Protein AF-A0A2G9UQI9-F1 (afdb_monomer_lite)

Sequence (112 aa):
MGPYALLLKVEKPLGPIFYLSPGCPVYLQNIWFDLVAPELGTNMAVESWLNGGADDLDSICTRRTSIYDVTAVTLPDVSFNSSRDHSKWAVADTEGRTSIVCVGDLNRQVRT

Radius of gyration: 14.61 Å; chains: 1; bounding box: 34×48×33 Å

Foldseek 3Di:
DDDDAPDPDPDDDDDDDDDDDPPDPPVPLDCVVPPVCVVVQFEKEKQAQCADPF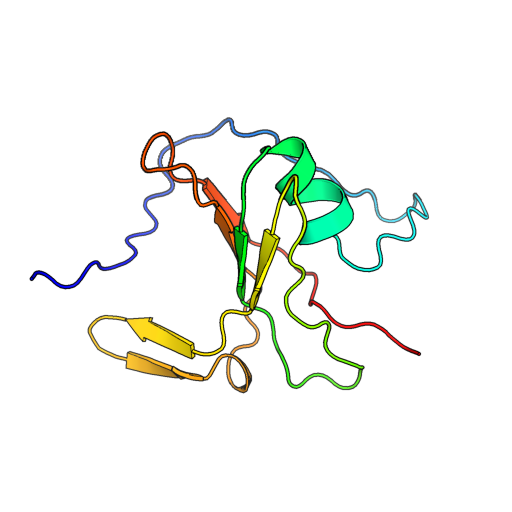HADAWADDPGYTYHYDQWDDHPVDIDGSNPPHWIKMWTPPVPPDTDIGGDNDGRGDHD

Structure (mmCIF, N/CA/C/O backbone):
data_AF-A0A2G9UQI9-F1
#
_entry.id   AF-A0A2G9UQI9-F1
#
loop_
_atom_site.group_PDB
_atom_site.id
_atom_site.type_symbol
_atom_site.label_atom_id
_atom_site.label_alt_id
_atom_site.label_comp_id
_atom_site.label_asym_id
_atom_site.label_entity_id
_atom_site.label_seq_id
_atom_site.pdbx_PDB_ins_code
_atom_site.Cartn_x
_atom_site.Cartn_y
_atom_site.Cartn_z
_atom_site.occupancy
_atom_site.B_iso_or_equiv
_atom_site.auth_seq_id
_atom_site.auth_comp_id
_atom_site.auth_asym_id
_atom_site.auth_atom_id
_atom_site.pdbx_PDB_model_num
ATOM 1 N N . MET A 1 1 ? -2.105 -26.462 -1.367 1.00 30.39 1 MET A N 1
ATOM 2 C CA . MET A 1 1 ? -1.897 -25.013 -1.168 1.00 30.39 1 MET A CA 1
ATOM 3 C C . MET A 1 1 ? -2.236 -24.357 -2.492 1.00 30.39 1 MET A C 1
ATOM 5 O O . MET A 1 1 ? -1.457 -24.480 -3.424 1.00 30.39 1 MET A O 1
ATOM 9 N N . GLY A 1 2 ? -3.471 -23.876 -2.640 1.00 29.39 2 GLY A N 1
ATOM 10 C CA . GLY A 1 2 ? -3.950 -23.325 -3.911 1.00 29.39 2 GLY A CA 1
ATOM 11 C C . GLY A 1 2 ? -3.466 -21.884 -4.102 1.00 29.39 2 GLY A C 1
ATOM 12 O O . GLY A 1 2 ? -3.297 -21.189 -3.099 1.00 29.39 2 GLY A O 1
ATOM 13 N N . PRO A 1 3 ? -3.228 -21.429 -5.343 1.00 34.38 3 PRO A N 1
ATOM 14 C CA . PRO A 1 3 ? -2.922 -20.033 -5.611 1.00 34.38 3 PRO A CA 1
ATOM 15 C C . PRO A 1 3 ? -4.187 -19.207 -5.372 1.00 34.38 3 PRO A C 1
ATOM 17 O O . PRO A 1 3 ? -5.224 -19.444 -5.992 1.00 34.38 3 PRO A O 1
ATOM 20 N N . TYR A 1 4 ? -4.123 -18.248 -4.456 1.00 29.86 4 TYR A N 1
ATOM 21 C CA . TYR A 1 4 ? -5.174 -17.248 -4.337 1.00 29.86 4 TYR A CA 1
ATOM 22 C C . TYR A 1 4 ? -4.959 -16.225 -5.456 1.00 29.86 4 TYR A C 1
ATOM 24 O O . TYR A 1 4 ? -3.995 -15.467 -5.434 1.00 29.86 4 TYR A O 1
ATOM 32 N N . ALA A 1 5 ? -5.827 -16.242 -6.467 1.00 28.28 5 ALA A N 1
ATOM 33 C CA . ALA A 1 5 ? -5.938 -15.159 -7.435 1.00 28.28 5 ALA A CA 1
ATOM 34 C C . ALA A 1 5 ? -6.797 -14.044 -6.826 1.00 28.28 5 ALA A C 1
ATOM 36 O O . ALA A 1 5 ? -7.888 -14.314 -6.316 1.00 28.28 5 ALA A O 1
ATOM 37 N N . LEU A 1 6 ? -6.334 -12.793 -6.896 1.00 33.84 6 LEU A N 1
ATOM 38 C CA . LEU A 1 6 ? -7.177 -11.641 -6.589 1.00 33.84 6 LEU A CA 1
ATOM 39 C C . LEU A 1 6 ? -8.139 -11.423 -7.764 1.00 33.84 6 LEU A C 1
ATOM 41 O O . LEU A 1 6 ? -7.805 -10.783 -8.758 1.00 33.84 6 LEU A O 1
ATOM 45 N N . LEU A 1 7 ? -9.337 -11.995 -7.659 1.00 29.59 7 LEU A N 1
ATOM 46 C CA . LEU A 1 7 ? -10.442 -11.712 -8.566 1.00 29.59 7 LEU A CA 1
ATOM 47 C C . LEU A 1 7 ? -11.182 -10.468 -8.050 1.00 29.59 7 LEU A C 1
ATOM 49 O O . LEU A 1 7 ? -11.961 -10.552 -7.100 1.00 29.59 7 LEU A O 1
ATOM 53 N N . LEU A 1 8 ? -10.951 -9.307 -8.665 1.00 35.16 8 LEU A N 1
ATOM 54 C CA . LEU A 1 8 ? -11.734 -8.099 -8.396 1.00 35.16 8 LEU A CA 1
ATOM 55 C C . LEU A 1 8 ? -13.114 -8.212 -9.049 1.00 35.16 8 LEU A C 1
ATOM 57 O O . LEU A 1 8 ? -13.332 -7.778 -10.179 1.00 35.16 8 LEU A O 1
ATOM 61 N N . LYS A 1 9 ? -14.065 -8.807 -8.328 1.00 29.75 9 LYS A N 1
ATOM 62 C CA . LYS A 1 9 ? -15.484 -8.761 -8.683 1.00 29.75 9 LYS A CA 1
ATOM 63 C C . LYS A 1 9 ? -16.133 -7.584 -7.954 1.00 29.75 9 LYS A C 1
ATOM 65 O O . LYS A 1 9 ? -16.530 -7.706 -6.801 1.00 29.75 9 LYS A O 1
ATOM 70 N N . VAL A 1 10 ? -16.229 -6.432 -8.618 1.00 43.22 10 VAL A N 1
ATOM 71 C CA . VAL A 1 10 ? -17.011 -5.292 -8.112 1.00 43.22 10 VAL A CA 1
ATOM 72 C C . VAL A 1 10 ? -18.488 -5.562 -8.407 1.00 43.22 10 VAL A C 1
ATOM 74 O O . VAL A 1 10 ? -19.009 -5.184 -9.454 1.00 43.22 10 VAL A O 1
ATOM 77 N N . GLU A 1 11 ? -19.173 -6.254 -7.498 1.00 35.38 11 GLU A N 1
ATOM 78 C CA . GLU A 1 11 ? -20.624 -6.466 -7.562 1.00 35.38 11 GLU A CA 1
ATOM 79 C C . GLU A 1 11 ? -21.355 -5.611 -6.514 1.00 35.38 11 GLU A C 1
ATOM 81 O O . GLU A 1 11 ? -21.646 -6.057 -5.413 1.00 35.38 11 GLU A O 1
ATOM 86 N N . LYS A 1 12 ? -21.709 -4.389 -6.947 1.00 41.66 12 LYS A N 1
ATOM 87 C CA . LYS A 1 12 ? -22.675 -3.427 -6.364 1.00 41.66 12 LYS A CA 1
ATOM 88 C C . LYS A 1 12 ? -22.316 -2.759 -5.016 1.00 41.66 12 LYS A C 1
ATOM 90 O O . LYS A 1 12 ? -21.553 -3.301 -4.228 1.00 41.66 12 LYS A O 1
ATOM 95 N N . PRO A 1 13 ? -22.798 -1.515 -4.783 1.00 63.72 13 PRO A N 1
ATOM 96 C CA . PRO A 1 13 ? -22.117 -0.571 -3.907 1.00 63.72 13 PRO A CA 1
ATOM 97 C C . PRO A 1 13 ? -22.635 -0.627 -2.468 1.00 63.72 13 PRO A C 1
ATOM 99 O O . PRO A 1 13 ? -23.814 -0.899 -2.248 1.00 63.72 13 PRO A O 1
ATOM 102 N N . LEU A 1 14 ? -21.752 -0.294 -1.521 1.00 45.81 14 LEU A N 1
ATOM 103 C CA . LEU A 1 14 ? -21.909 0.738 -0.475 1.00 45.81 14 LEU A CA 1
ATOM 104 C C . LEU A 1 14 ? -20.919 0.463 0.673 1.00 45.81 14 LEU A C 1
ATOM 106 O O . LEU A 1 14 ? -21.298 0.221 1.814 1.00 45.81 14 LEU A O 1
ATOM 110 N N . GLY A 1 15 ? -19.623 0.508 0.357 1.00 48.41 15 GLY A N 1
ATOM 111 C CA . GLY A 1 15 ? -18.654 1.009 1.332 1.00 48.41 15 GLY A CA 1
ATOM 112 C C . GLY A 1 15 ? -18.713 2.544 1.345 1.00 48.41 15 GLY A C 1
ATOM 113 O O . GLY A 1 15 ? -19.215 3.127 0.377 1.00 48.41 15 GLY A O 1
ATOM 114 N N . PRO A 1 16 ? -18.241 3.217 2.407 1.00 50.12 16 PRO A N 1
ATOM 115 C CA . PRO A 1 16 ? -18.159 4.674 2.415 1.00 50.12 16 PRO A CA 1
ATOM 116 C C . PRO A 1 16 ? -17.340 5.159 1.208 1.00 50.12 16 PRO A C 1
ATOM 118 O O . PRO A 1 16 ? -16.223 4.703 0.973 1.00 50.12 16 PRO A O 1
ATOM 121 N N . ILE A 1 17 ? -17.923 6.061 0.414 1.00 48.81 17 ILE A N 1
ATOM 122 C CA . ILE A 1 17 ? -17.223 6.748 -0.674 1.00 48.81 17 ILE A CA 1
ATOM 123 C C . ILE A 1 17 ? -16.652 8.035 -0.084 1.00 48.81 17 ILE A C 1
ATOM 125 O O . ILE A 1 17 ? -17.405 8.933 0.297 1.00 48.81 17 ILE A O 1
ATOM 129 N N . PHE A 1 18 ? -15.327 8.126 -0.003 1.00 48.38 18 PHE A N 1
ATOM 130 C CA . PHE A 1 18 ? -14.646 9.341 0.431 1.00 48.38 18 PHE A CA 1
ATOM 131 C C . PHE A 1 18 ? -14.441 10.264 -0.766 1.00 48.38 18 PHE A C 1
ATOM 133 O O . PHE A 1 18 ? -13.727 9.929 -1.707 1.00 48.38 18 PHE A O 1
ATOM 140 N N . TYR A 1 19 ? -15.058 11.443 -0.719 1.00 46.78 19 TYR A N 1
ATOM 141 C CA . TYR A 1 19 ? -14.796 12.516 -1.670 1.00 46.78 19 TYR A CA 1
ATOM 142 C C . TYR A 1 19 ? -13.798 13.491 -1.045 1.00 46.78 19 TYR A C 1
ATOM 144 O O . TYR A 1 19 ? -14.156 14.289 -0.179 1.00 46.78 19 TYR A O 1
ATOM 152 N N . LEU A 1 20 ? -12.538 13.432 -1.479 1.00 50.12 20 LEU A N 1
ATOM 153 C CA . LEU A 1 20 ? -11.570 14.484 -1.183 1.00 50.12 20 LEU A CA 1
ATOM 154 C C . LEU A 1 20 ? -11.803 15.631 -2.172 1.00 50.12 20 LEU A C 1
ATOM 156 O O . LEU A 1 20 ? -11.428 15.551 -3.340 1.00 50.12 20 LEU A O 1
ATOM 160 N N . SER A 1 21 ? -12.474 16.689 -1.718 1.00 42.22 21 SER A N 1
ATOM 161 C CA . SER A 1 21 ? -12.671 17.890 -2.531 1.00 42.22 21 SER A CA 1
ATOM 162 C C . 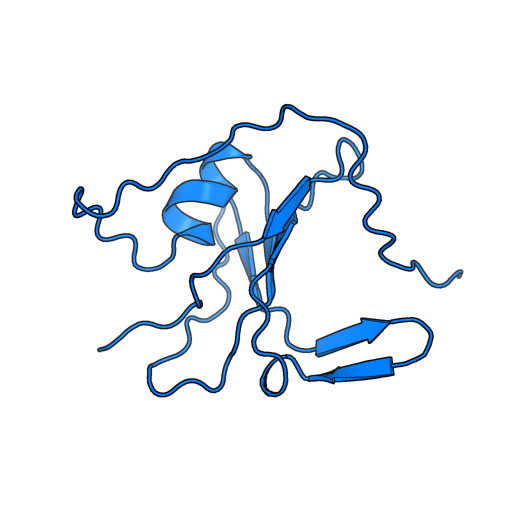SER A 1 21 ? -11.334 18.622 -2.724 1.00 42.22 21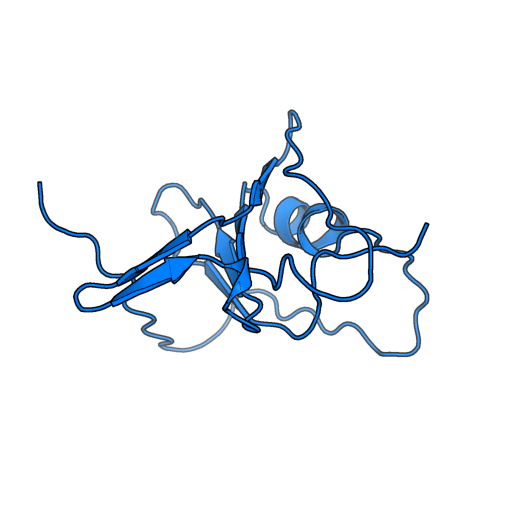 SER A C 1
ATOM 164 O O . SER A 1 21 ? -10.667 18.902 -1.726 1.00 42.22 21 SER A O 1
ATOM 166 N N . PRO A 1 22 ? -10.965 19.027 -3.955 1.00 46.72 22 PRO A N 1
ATOM 167 C CA . PRO A 1 22 ? -9.665 19.634 -4.290 1.00 46.72 22 PRO A CA 1
ATOM 168 C C . PRO A 1 22 ? -9.367 21.011 -3.648 1.00 46.72 22 PRO A C 1
ATOM 170 O O . PRO A 1 22 ? -8.408 21.669 -4.033 1.00 46.72 22 PRO A O 1
ATOM 173 N N . GLY A 1 23 ? -10.167 21.465 -2.675 1.00 41.91 23 GLY A N 1
ATOM 174 C CA . GLY A 1 23 ? -10.053 22.781 -2.035 1.00 41.91 23 GLY A CA 1
ATOM 175 C C . GLY A 1 23 ? -9.946 22.780 -0.506 1.00 41.91 23 GLY A C 1
ATOM 176 O O . GLY A 1 23 ? -9.908 23.859 0.078 1.00 41.91 23 GLY A O 1
ATOM 177 N N . CYS A 1 24 ? -9.910 21.620 0.160 1.00 45.97 24 CYS A N 1
ATOM 178 C CA . CYS A 1 24 ? -9.707 21.557 1.611 1.00 45.97 24 CYS A CA 1
ATOM 179 C C . CYS A 1 24 ? -8.255 21.139 1.904 1.00 45.97 24 CYS A C 1
ATOM 181 O O . CYS A 1 24 ? -7.890 20.014 1.558 1.00 45.97 24 CYS A O 1
ATOM 183 N N . PRO A 1 25 ? -7.412 21.996 2.512 1.00 45.25 25 PRO A N 1
ATOM 184 C CA . PRO A 1 25 ? -6.022 21.672 2.801 1.00 45.25 25 PRO A CA 1
ATOM 185 C C . PRO A 1 25 ? -5.957 20.790 4.049 1.00 45.25 25 PRO A C 1
ATOM 187 O O . PRO A 1 25 ? -5.501 21.208 5.111 1.00 45.25 25 PRO A O 1
ATOM 190 N N . VAL A 1 26 ? -6.439 19.555 3.941 1.00 51.03 26 VAL A N 1
ATOM 191 C CA . VAL A 1 26 ? -6.046 18.525 4.894 1.00 51.03 26 VAL A CA 1
ATOM 192 C C . VAL A 1 26 ? -4.664 18.075 4.438 1.00 51.03 26 VAL A C 1
ATOM 194 O O . VAL A 1 26 ? -4.531 17.408 3.415 1.00 51.03 26 VAL A O 1
ATOM 197 N N . TYR A 1 27 ? -3.625 18.511 5.152 1.00 55.44 27 TYR A N 1
ATOM 198 C CA . TYR A 1 27 ? -2.250 18.045 4.956 1.00 55.44 27 TYR A CA 1
ATOM 199 C C . TYR A 1 27 ? -2.146 16.585 5.426 1.00 55.44 27 TYR A C 1
ATOM 201 O O . TYR A 1 27 ? -1.584 16.287 6.477 1.00 55.44 27 TYR A O 1
ATOM 209 N N . LEU A 1 28 ? -2.750 15.675 4.665 1.00 63.12 28 LEU A N 1
ATOM 210 C CA . LEU A 1 28 ? -2.566 14.238 4.821 1.00 63.12 28 LEU A CA 1
ATOM 211 C C . LEU A 1 28 ? -1.257 13.902 4.117 1.00 63.12 28 LEU A C 1
ATOM 213 O O . LEU A 1 28 ? -1.192 13.906 2.888 1.00 63.12 28 LEU A O 1
ATOM 217 N N . GLN A 1 29 ? -0.205 13.666 4.899 1.00 70.69 29 GLN A N 1
ATOM 218 C CA . GLN A 1 29 ? 1.071 13.214 4.345 1.00 70.69 29 GLN A CA 1
ATOM 219 C C . GLN A 1 29 ? 0.915 11.802 3.776 1.00 70.69 29 GLN A C 1
ATOM 221 O O . GLN A 1 29 ? 1.519 11.482 2.757 1.00 70.69 29 GLN A O 1
ATOM 226 N N . ASN A 1 30 ? 0.051 10.982 4.383 1.00 81.88 30 ASN A N 1
ATOM 227 C CA . ASN A 1 30 ? -0.260 9.646 3.904 1.00 81.88 30 ASN A CA 1
ATOM 228 C C . ASN A 1 30 ? -1.761 9.368 4.036 1.00 81.88 30 ASN A C 1
ATOM 230 O O . ASN A 1 30 ? -2.219 8.913 5.078 1.00 81.88 30 ASN A O 1
ATOM 234 N N . ILE A 1 31 ? -2.536 9.575 2.967 1.00 82.25 31 ILE A N 1
ATOM 235 C CA . ILE A 1 31 ? -3.996 9.359 2.984 1.00 82.25 31 ILE A CA 1
ATOM 236 C C . ILE A 1 31 ? -4.413 7.952 3.442 1.00 82.25 31 ILE A C 1
ATOM 238 O O . ILE A 1 31 ? -5.460 7.786 4.065 1.00 82.25 31 ILE A O 1
ATOM 242 N N . TRP A 1 32 ? -3.596 6.935 3.168 1.00 86.25 32 TRP A N 1
ATOM 243 C CA . TRP A 1 32 ? -3.888 5.558 3.548 1.00 86.25 32 TRP A CA 1
ATOM 244 C C . TRP A 1 32 ? -3.784 5.375 5.060 1.00 86.25 32 TRP A C 1
ATOM 246 O O . TRP A 1 32 ? -4.648 4.744 5.663 1.00 86.25 32 TRP A O 1
ATOM 256 N N . PHE A 1 33 ? -2.762 5.977 5.670 1.00 88.62 33 PHE A N 1
ATOM 257 C CA . PHE A 1 33 ? -2.528 5.928 7.111 1.00 88.62 33 PHE A CA 1
ATOM 258 C C . PHE A 1 33 ? -3.391 6.921 7.898 1.00 88.62 33 PHE A C 1
ATOM 260 O O . PHE A 1 33 ? -3.949 6.560 8.930 1.00 88.62 33 PHE A O 1
ATOM 267 N N . ASP A 1 34 ? -3.507 8.154 7.414 1.00 84.75 34 ASP A N 1
ATOM 268 C CA . ASP A 1 34 ? -4.124 9.266 8.137 1.00 84.75 34 ASP A CA 1
ATOM 269 C C . ASP A 1 34 ? -5.660 9.262 8.032 1.00 84.75 34 ASP A C 1
ATOM 271 O O . ASP A 1 34 ? -6.332 9.851 8.878 1.00 84.75 34 ASP A O 1
ATOM 275 N N . LEU A 1 35 ? -6.227 8.614 7.002 1.00 83.69 35 LEU A N 1
ATOM 276 C CA . LEU A 1 35 ? -7.667 8.638 6.722 1.00 83.69 35 LEU A CA 1
ATOM 277 C C . LEU A 1 35 ? -8.263 7.242 6.513 1.00 83.69 35 LEU A C 1
ATOM 279 O O . LEU A 1 35 ? -9.163 6.851 7.252 1.00 83.69 35 LEU A O 1
ATOM 283 N N . VAL A 1 36 ? -7.785 6.485 5.520 1.00 85.38 36 VAL A N 1
ATOM 284 C CA . VAL A 1 36 ? -8.493 5.273 5.067 1.00 85.38 36 VAL A CA 1
ATOM 285 C C . VAL A 1 36 ? -8.436 4.147 6.104 1.00 85.38 36 VAL A C 1
ATOM 287 O O . VAL A 1 36 ? -9.477 3.625 6.498 1.00 85.38 36 VAL A O 1
ATOM 290 N N . ALA A 1 37 ? -7.246 3.775 6.580 1.00 86.88 37 ALA A N 1
ATOM 291 C CA . ALA A 1 37 ? -7.104 2.676 7.535 1.00 86.88 37 ALA A CA 1
ATOM 292 C C . ALA A 1 37 ? -7.781 2.948 8.893 1.00 86.88 37 ALA A C 1
ATOM 294 O O . ALA A 1 37 ? -8.461 2.045 9.384 1.00 86.88 37 ALA A O 1
ATOM 295 N N . PRO A 1 38 ? -7.665 4.147 9.507 1.00 86.12 38 PRO A N 1
ATOM 296 C CA . PRO A 1 38 ? -8.384 4.467 10.740 1.00 86.12 38 PRO A CA 1
ATOM 297 C C . PRO A 1 38 ? -9.903 4.364 10.606 1.00 86.12 38 PRO A C 1
ATOM 299 O O . PRO A 1 38 ? -10.551 3.847 11.512 1.00 86.12 38 PRO A O 1
ATOM 302 N N . GLU A 1 39 ? -10.459 4.817 9.483 1.00 83.94 39 GLU A N 1
ATOM 303 C CA . GLU A 1 39 ? -11.901 4.790 9.227 1.00 83.94 39 GLU A CA 1
ATOM 304 C C . GLU A 1 39 ? -12.419 3.367 8.987 1.00 83.94 39 GLU A C 1
ATOM 306 O O . GLU A 1 39 ? -13.487 2.994 9.470 1.00 83.94 39 GLU A O 1
ATOM 311 N N . LEU A 1 40 ? -11.633 2.530 8.304 1.00 83.69 40 LEU A N 1
ATOM 312 C CA . LEU A 1 40 ? -11.941 1.106 8.147 1.00 83.69 40 LEU A CA 1
ATOM 313 C C . LEU A 1 40 ? -11.614 0.278 9.401 1.00 83.69 40 LEU A C 1
ATOM 315 O O . LEU A 1 40 ? -12.030 -0.877 9.495 1.00 83.69 40 LEU A O 1
ATOM 319 N N . GLY A 1 41 ? -10.861 0.839 10.352 1.00 88.62 41 GLY A N 1
ATOM 320 C CA . GLY A 1 41 ? -10.431 0.160 11.572 1.00 88.62 41 GLY A CA 1
ATOM 321 C C . GLY A 1 41 ? -9.570 -1.079 11.317 1.00 88.62 41 GLY A C 1
ATOM 322 O O . GLY A 1 41 ? -9.641 -2.032 12.090 1.00 88.62 41 GLY A O 1
ATOM 323 N N . THR A 1 42 ? -8.797 -1.103 10.228 1.00 89.25 42 THR A N 1
ATOM 324 C CA . THR A 1 42 ? -8.020 -2.282 9.823 1.00 89.25 42 THR A CA 1
ATOM 325 C C . THR A 1 42 ? -6.693 -1.922 9.157 1.00 89.25 42 THR A C 1
ATOM 327 O O . THR A 1 42 ? -6.478 -0.795 8.710 1.00 89.25 42 THR A O 1
ATOM 330 N N . ASN A 1 43 ? -5.786 -2.895 9.111 1.00 91.69 43 ASN A N 1
ATOM 331 C CA . ASN A 1 43 ? -4.536 -2.807 8.377 1.00 91.69 43 ASN A CA 1
ATOM 332 C C . ASN A 1 43 ? -4.789 -2.823 6.867 1.00 91.69 43 ASN A C 1
ATOM 334 O O . ASN A 1 43 ? -5.779 -3.381 6.385 1.00 91.69 43 ASN A O 1
ATOM 338 N N . MET A 1 44 ? -3.862 -2.249 6.107 1.00 91.56 44 MET A N 1
ATOM 339 C CA . MET A 1 44 ? -3.949 -2.221 4.650 1.00 91.56 44 MET A CA 1
ATOM 340 C C . MET A 1 44 ? -2.605 -2.545 4.010 1.00 91.56 44 MET A C 1
ATOM 342 O O . MET A 1 44 ? -1.562 -2.102 4.488 1.00 91.56 44 MET A O 1
ATOM 346 N N . ALA A 1 45 ? -2.636 -3.275 2.900 1.00 93.31 45 ALA A N 1
ATOM 347 C CA . ALA A 1 45 ? -1.510 -3.355 1.977 1.00 93.31 45 ALA A CA 1
ATOM 348 C C . ALA A 1 45 ? -1.769 -2.391 0.817 1.00 93.31 45 ALA A C 1
ATOM 350 O O . ALA A 1 45 ? -2.844 -2.434 0.216 1.00 93.31 45 ALA A O 1
ATOM 351 N N . VAL A 1 46 ? -0.810 -1.513 0.535 1.00 92.75 46 VAL A N 1
ATOM 352 C CA . VAL A 1 46 ? -0.938 -0.439 -0.451 1.00 92.75 46 VAL A CA 1
ATOM 353 C C . VAL A 1 46 ? 0.092 -0.623 -1.552 1.00 92.75 46 VAL A C 1
ATOM 355 O O . VAL A 1 46 ? 1.295 -0.666 -1.296 1.00 92.75 46 VAL A O 1
ATOM 358 N N . GLU A 1 47 ? -0.395 -0.703 -2.779 1.00 91.62 47 GLU A N 1
ATOM 359 C CA . GLU A 1 47 ? 0.386 -0.596 -3.999 1.00 91.62 47 GLU A CA 1
ATOM 360 C C . GLU A 1 47 ? 0.380 0.861 -4.464 1.00 91.62 47 GLU A C 1
ATOM 362 O O . GLU A 1 47 ? -0.639 1.554 -4.446 1.00 91.62 47 GLU A O 1
ATOM 367 N N . SER A 1 48 ? 1.567 1.352 -4.786 1.00 86.81 48 SER A N 1
ATOM 368 C CA . SER A 1 48 ? 1.813 2.708 -5.248 1.00 86.81 48 SER A CA 1
ATOM 369 C C . SER A 1 48 ? 3.113 2.695 -6.034 1.00 86.81 48 SER A C 1
ATOM 371 O O . SER A 1 48 ? 3.999 1.879 -5.774 1.00 86.81 48 SER A O 1
ATOM 373 N N . TRP A 1 49 ? 3.274 3.660 -6.931 1.00 82.81 49 TRP A N 1
ATOM 374 C CA . TRP A 1 49 ? 4.517 3.814 -7.669 1.00 82.81 49 TRP A CA 1
ATOM 375 C C . TRP A 1 49 ? 5.657 4.281 -6.748 1.00 82.81 49 TRP A C 1
ATOM 377 O O . TRP A 1 49 ? 5.752 5.468 -6.440 1.00 82.81 49 TRP A O 1
ATOM 387 N N . LEU A 1 50 ? 6.518 3.347 -6.329 1.00 76.38 50 LEU A N 1
ATOM 388 C CA . LEU A 1 50 ? 7.693 3.574 -5.461 1.00 76.38 50 LEU A CA 1
ATOM 389 C C . LEU A 1 50 ? 8.941 4.030 -6.244 1.00 76.38 50 LEU A C 1
ATOM 391 O O . LEU A 1 50 ? 10.053 3.581 -5.997 1.00 76.38 50 LEU A O 1
ATOM 395 N N . ASN A 1 51 ? 8.738 4.769 -7.330 1.00 81.19 51 ASN A N 1
ATOM 396 C CA . ASN A 1 51 ? 9.804 5.159 -8.261 1.00 81.19 51 ASN A CA 1
ATOM 397 C C . ASN A 1 51 ? 9.540 6.544 -8.879 1.00 81.19 51 ASN A C 1
ATOM 399 O O . ASN A 1 51 ? 10.100 6.894 -9.921 1.00 81.19 51 ASN A O 1
ATOM 403 N N . GLY A 1 52 ? 8.641 7.325 -8.276 1.00 78.12 52 GLY A N 1
ATOM 404 C CA . GLY A 1 52 ? 8.375 8.695 -8.703 1.00 78.12 52 GLY A CA 1
ATOM 405 C C . GLY A 1 52 ? 9.474 9.667 -8.262 1.00 78.12 52 GLY A C 1
ATOM 406 O O . GLY A 1 52 ? 10.378 9.321 -7.515 1.00 78.12 52 GLY A O 1
ATOM 407 N N . GLY A 1 53 ? 9.391 10.920 -8.710 1.00 82.19 53 GLY A N 1
ATOM 408 C CA . GLY A 1 53 ? 10.413 11.946 -8.444 1.00 82.19 53 GLY A CA 1
ATOM 409 C C . GLY A 1 53 ? 10.359 12.608 -7.058 1.00 82.19 53 GLY A C 1
ATOM 410 O O . GLY A 1 53 ? 10.720 13.778 -6.953 1.00 82.19 53 GLY A O 1
ATOM 411 N N . ALA A 1 54 ? 9.832 11.930 -6.040 1.00 85.50 54 ALA A N 1
ATOM 412 C CA . ALA A 1 54 ? 9.689 12.406 -4.661 1.00 85.50 54 ALA A CA 1
ATOM 413 C C . ALA A 1 54 ? 10.054 11.272 -3.684 1.00 85.50 54 ALA A C 1
ATOM 415 O O . ALA A 1 54 ? 10.291 10.152 -4.132 1.00 85.50 54 ALA A O 1
ATOM 416 N N . ASP A 1 55 ? 10.113 11.552 -2.381 1.00 87.25 55 ASP A N 1
ATOM 417 C CA . ASP A 1 55 ? 10.526 10.564 -1.382 1.00 87.25 55 ASP A CA 1
ATOM 418 C C . ASP A 1 55 ? 9.389 9.583 -1.091 1.00 87.25 55 ASP A C 1
ATOM 420 O O . ASP A 1 55 ? 8.263 9.995 -0.793 1.00 87.25 55 ASP A O 1
ATOM 424 N N . ASP A 1 56 ? 9.679 8.286 -1.169 1.00 87.00 56 ASP A N 1
ATOM 425 C CA . ASP A 1 56 ? 8.718 7.235 -0.849 1.00 87.00 56 ASP A CA 1
ATOM 426 C C . ASP A 1 56 ? 8.469 7.152 0.659 1.00 87.00 56 ASP A C 1
ATOM 428 O O . ASP A 1 56 ? 9.379 7.266 1.481 1.00 87.00 56 ASP A O 1
ATOM 432 N N . LEU A 1 57 ? 7.210 6.930 1.030 1.00 87.88 57 LEU A N 1
ATOM 433 C CA . LEU A 1 57 ? 6.834 6.660 2.410 1.00 87.88 57 LEU A CA 1
ATOM 434 C C . LEU A 1 57 ? 6.957 5.172 2.722 1.00 87.88 57 LEU A C 1
ATOM 436 O O . LEU A 1 57 ? 6.226 4.370 2.144 1.00 87.88 57 LEU A O 1
ATOM 440 N N . ASP A 1 58 ? 7.750 4.836 3.735 1.00 89.62 58 ASP A N 1
ATOM 441 C CA . ASP A 1 58 ? 7.874 3.471 4.245 1.00 89.62 58 ASP A CA 1
ATOM 442 C C . ASP A 1 58 ? 6.589 2.951 4.904 1.00 89.62 58 ASP A C 1
ATOM 444 O O . ASP A 1 58 ? 5.698 3.700 5.320 1.00 89.62 58 ASP A O 1
ATOM 448 N N . SER A 1 59 ? 6.512 1.631 5.046 1.00 91.19 59 SER A N 1
ATOM 449 C CA . SER A 1 59 ? 5.479 0.933 5.807 1.00 91.19 59 SER A CA 1
ATOM 450 C C . SER A 1 59 ? 5.370 1.487 7.231 1.00 91.19 59 SER A C 1
ATOM 452 O O . SER A 1 59 ? 6.366 1.678 7.929 1.00 91.19 59 SER A O 1
ATOM 454 N N . ILE A 1 60 ? 4.137 1.715 7.684 1.00 92.56 60 ILE A N 1
ATOM 455 C CA . ILE A 1 60 ? 3.841 2.320 8.984 1.00 92.56 60 ILE A CA 1
ATOM 456 C C . ILE A 1 60 ? 3.191 1.266 9.871 1.00 92.56 60 ILE A C 1
ATOM 458 O O . ILE A 1 60 ? 2.096 0.801 9.576 1.00 92.56 60 ILE A O 1
ATOM 462 N N . CYS A 1 61 ? 3.832 0.923 10.987 1.00 91.81 61 CYS A N 1
ATOM 463 C CA . CYS A 1 61 ? 3.319 -0.058 11.943 1.00 91.81 61 CYS A CA 1
ATOM 464 C C . CYS A 1 61 ? 2.935 0.632 13.253 1.00 91.81 61 CYS A C 1
ATOM 466 O O . CYS A 1 61 ? 3.795 1.172 13.954 1.00 91.81 61 CYS A O 1
ATOM 468 N N . THR A 1 62 ? 1.653 0.593 13.620 1.00 91.75 62 THR A N 1
ATOM 469 C CA . THR A 1 62 ? 1.173 1.140 14.899 1.00 91.75 62 THR A CA 1
ATOM 470 C C . THR A 1 62 ? 0.333 0.127 15.667 1.00 91.75 62 THR A C 1
ATOM 472 O O . THR A 1 62 ? 0.005 -0.946 15.173 1.00 91.75 62 THR A O 1
ATOM 475 N N . ARG A 1 63 ? -0.050 0.475 16.903 1.00 88.19 63 ARG A N 1
ATOM 476 C CA . ARG A 1 63 ? -0.952 -0.357 17.714 1.00 88.19 63 ARG A CA 1
ATOM 477 C C . ARG A 1 63 ? -2.390 -0.412 17.192 1.00 88.19 63 ARG A C 1
ATOM 479 O O . ARG A 1 63 ? -3.118 -1.301 17.613 1.00 88.19 63 ARG A O 1
ATOM 486 N N . ARG A 1 64 ? -2.824 0.567 16.388 1.00 89.00 64 ARG A N 1
ATOM 487 C CA . ARG A 1 64 ? -4.219 0.668 15.927 1.00 89.00 64 ARG A CA 1
ATOM 488 C C . ARG A 1 64 ? -4.381 0.090 14.532 1.00 89.00 64 ARG A C 1
ATOM 490 O O . ARG A 1 64 ? -5.203 -0.791 14.335 1.00 89.00 64 ARG A O 1
ATOM 497 N N . THR A 1 65 ? -3.588 0.594 13.599 1.00 90.19 65 THR A N 1
ATOM 498 C CA . THR A 1 65 ? -3.604 0.202 12.191 1.00 90.19 65 THR A CA 1
ATOM 499 C C . THR A 1 65 ? -2.190 0.248 11.635 1.00 90.19 65 THR A C 1
ATOM 501 O O . THR A 1 65 ? -1.355 1.050 12.070 1.00 90.19 65 THR A O 1
ATOM 504 N N . SER A 1 66 ? -1.915 -0.636 10.686 1.00 92.69 66 SER A N 1
ATOM 505 C CA . SER A 1 66 ? -0.642 -0.711 9.979 1.00 92.69 66 SER A CA 1
ATOM 506 C C . SER A 1 66 ? -0.860 -0.610 8.474 1.00 92.69 66 SER A C 1
ATOM 508 O O . SER A 1 66 ? -1.820 -1.166 7.939 1.00 92.69 66 SER A O 1
ATOM 510 N N . ILE A 1 67 ? 0.036 0.107 7.804 1.00 92.44 67 ILE A N 1
ATOM 511 C CA . ILE A 1 67 ? 0.085 0.237 6.351 1.00 92.44 67 ILE A CA 1
ATOM 512 C C . ILE A 1 67 ? 1.345 -0.460 5.860 1.00 92.44 67 ILE A C 1
ATOM 514 O O . ILE A 1 67 ? 2.450 -0.090 6.256 1.00 92.44 67 ILE A O 1
ATOM 518 N N . TYR A 1 68 ? 1.172 -1.435 4.979 1.00 93.06 68 TYR A N 1
ATOM 519 C CA . TYR A 1 68 ? 2.258 -2.193 4.376 1.00 93.06 68 TYR A CA 1
ATOM 520 C C . TYR A 1 68 ? 2.453 -1.782 2.921 1.00 93.06 68 TYR A C 1
ATOM 522 O O . TYR A 1 68 ? 1.481 -1.660 2.175 1.00 93.06 68 TYR A O 1
ATOM 530 N N . ASP A 1 69 ? 3.702 -1.613 2.505 1.00 91.69 69 ASP A N 1
ATOM 531 C CA . ASP A 1 69 ? 4.041 -1.450 1.094 1.00 91.69 69 ASP A CA 1
ATOM 532 C C . ASP A 1 69 ? 3.920 -2.781 0.368 1.00 91.69 69 ASP A C 1
ATOM 534 O O . ASP A 1 69 ? 4.541 -3.784 0.736 1.00 91.69 69 ASP A O 1
ATOM 538 N N . VAL A 1 70 ? 3.161 -2.781 -0.720 1.00 92.38 70 VAL A N 1
ATOM 539 C CA . VAL A 1 70 ? 3.244 -3.847 -1.708 1.00 92.38 70 VAL A CA 1
ATOM 540 C C . VAL A 1 70 ? 4.512 -3.599 -2.513 1.00 92.38 70 VAL A C 1
ATOM 542 O O . VAL A 1 70 ? 4.587 -2.645 -3.281 1.00 92.38 70 VAL A O 1
ATOM 545 N N . THR A 1 71 ? 5.516 -4.458 -2.356 1.00 90.88 71 THR A N 1
ATOM 546 C CA . THR A 1 71 ? 6.805 -4.349 -3.069 1.00 90.88 71 THR A CA 1
ATOM 547 C C . THR A 1 71 ? 6.838 -5.149 -4.373 1.00 90.88 71 THR A C 1
ATOM 549 O O . THR A 1 71 ? 7.651 -4.883 -5.262 1.00 90.88 71 THR A O 1
ATOM 552 N N . ALA A 1 72 ? 5.941 -6.124 -4.512 1.00 91.38 72 ALA A N 1
ATOM 553 C CA . ALA A 1 72 ? 5.751 -6.893 -5.729 1.00 91.38 72 ALA A CA 1
ATOM 554 C C . ALA A 1 72 ? 4.315 -7.405 -5.833 1.00 91.38 72 ALA A C 1
ATOM 556 O O . ALA A 1 72 ? 3.673 -7.720 -4.830 1.00 91.38 72 ALA A O 1
ATOM 557 N N . VAL A 1 73 ? 3.853 -7.559 -7.068 1.00 90.88 73 VAL A N 1
ATOM 558 C CA . VAL A 1 73 ? 2.557 -8.137 -7.409 1.00 90.88 73 VAL A CA 1
ATOM 559 C C . VAL A 1 73 ? 2.802 -9.438 -8.157 1.00 90.88 73 VAL A C 1
ATOM 561 O O . VAL A 1 73 ? 3.643 -9.511 -9.053 1.00 90.88 73 VAL A O 1
ATOM 564 N N . THR A 1 74 ? 2.081 -10.487 -7.768 1.00 92.56 74 THR A N 1
ATOM 565 C CA . THR A 1 74 ? 2.081 -11.776 -8.465 1.00 92.56 74 THR A CA 1
ATOM 566 C C . THR A 1 74 ? 0.652 -12.163 -8.791 1.00 92.56 74 THR A C 1
ATOM 568 O O . THR A 1 74 ? -0.188 -12.318 -7.907 1.00 92.56 74 THR A O 1
ATOM 571 N N . LEU A 1 75 ? 0.399 -12.310 -10.081 1.00 87.56 75 LEU A N 1
ATOM 572 C CA . LEU A 1 75 ? -0.824 -12.814 -10.684 1.00 87.56 75 LEU A CA 1
ATOM 573 C C . LEU A 1 75 ? -0.507 -14.169 -11.341 1.00 87.56 75 LEU A C 1
ATOM 575 O O . LEU A 1 75 ? 0.669 -14.470 -11.550 1.00 87.56 75 LEU A O 1
ATOM 579 N N . PRO A 1 76 ? -1.515 -14.991 -11.687 1.00 91.50 76 PRO A N 1
ATOM 580 C CA . PRO A 1 76 ? -1.283 -16.332 -12.231 1.00 91.50 76 PRO A CA 1
ATOM 581 C C . PRO A 1 76 ? -0.282 -16.396 -13.394 1.00 91.50 76 PRO A C 1
ATOM 583 O O . PRO A 1 76 ? 0.528 -17.317 -13.439 1.00 91.50 76 PRO A O 1
ATOM 586 N N . ASP A 1 77 ? -0.297 -15.394 -14.278 1.00 93.75 77 ASP A N 1
ATOM 587 C CA . ASP A 1 77 ? 0.515 -15.378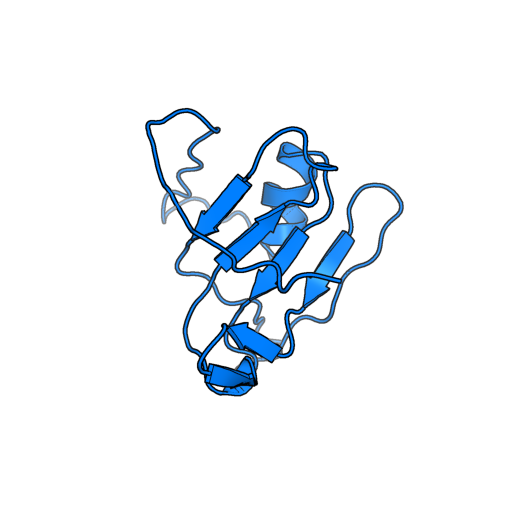 -15.500 1.00 93.75 77 ASP A CA 1
ATOM 588 C C . ASP A 1 77 ? 1.627 -14.316 -15.497 1.00 93.75 77 ASP A C 1
ATOM 590 O O . ASP A 1 77 ? 2.412 -14.235 -16.443 1.00 93.75 77 ASP A O 1
ATOM 594 N N . VAL A 1 78 ? 1.703 -13.464 -14.467 1.00 89.56 78 VAL A N 1
ATOM 595 C CA . VAL A 1 78 ? 2.660 -12.350 -14.440 1.00 89.56 78 VAL A CA 1
ATOM 596 C C . VAL A 1 78 ? 3.062 -11.973 -13.020 1.00 89.56 78 VAL A C 1
ATOM 598 O O . VAL A 1 78 ? 2.228 -11.839 -12.130 1.00 89.56 78 VAL A O 1
ATOM 601 N N . SER A 1 79 ? 4.355 -11.722 -12.835 1.00 92.50 79 SER A N 1
ATOM 602 C CA . SER A 1 79 ? 4.899 -11.119 -11.622 1.00 92.50 79 SER A CA 1
ATOM 603 C C . SER A 1 79 ? 5.717 -9.892 -11.981 1.00 92.50 79 SER A C 1
ATOM 605 O O . SER A 1 79 ? 6.509 -9.914 -12.925 1.00 92.50 79 SER A O 1
ATOM 607 N N . PHE A 1 80 ? 5.555 -8.825 -11.210 1.00 91.19 80 PHE A N 1
ATOM 608 C CA . PHE A 1 80 ? 6.315 -7.594 -11.385 1.00 91.19 80 PHE A CA 1
ATOM 609 C C . PHE A 1 80 ? 6.570 -6.912 -10.042 1.00 91.19 80 PHE A C 1
ATOM 611 O O . PHE A 1 80 ? 5.839 -7.094 -9.072 1.00 91.19 80 PHE A O 1
ATOM 618 N N . ASN A 1 81 ? 7.652 -6.139 -9.983 1.00 91.38 81 ASN A N 1
ATOM 619 C CA . ASN A 1 81 ? 7.935 -5.273 -8.845 1.00 91.38 81 ASN A CA 1
ATOM 620 C C . ASN A 1 81 ? 7.058 -4.017 -8.946 1.00 91.38 81 ASN A C 1
ATOM 622 O O . ASN A 1 81 ? 6.931 -3.465 -10.041 1.00 91.38 81 ASN A O 1
ATOM 626 N N . SER A 1 82 ? 6.508 -3.549 -7.826 1.00 88.94 82 SER A N 1
ATOM 627 C CA . SER A 1 82 ? 5.614 -2.380 -7.789 1.00 88.94 82 SER A CA 1
ATOM 628 C C . SER A 1 82 ? 6.271 -1.099 -8.309 1.00 88.94 82 SER A C 1
ATOM 630 O O . SER A 1 82 ? 5.612 -0.218 -8.836 1.00 88.94 82 SER A O 1
ATOM 632 N N . SER A 1 83 ? 7.601 -1.016 -8.276 1.00 88.56 83 SER A N 1
ATOM 633 C CA . SER A 1 83 ? 8.377 0.079 -8.874 1.00 88.56 83 SER A CA 1
ATOM 634 C C . SER A 1 83 ? 8.229 0.208 -10.406 1.00 88.56 83 SER A C 1
ATOM 636 O O . SER A 1 83 ? 8.665 1.204 -10.992 1.00 88.56 83 SER A O 1
ATOM 638 N N . ARG A 1 84 ? 7.628 -0.795 -11.064 1.00 89.69 84 ARG A N 1
ATOM 639 C CA . ARG A 1 84 ? 7.290 -0.816 -12.498 1.00 89.69 84 ARG A CA 1
ATOM 640 C C . ARG A 1 84 ? 5.798 -0.635 -12.775 1.00 89.69 84 ARG A C 1
ATOM 642 O O . ARG A 1 84 ? 5.402 -0.708 -13.936 1.00 89.69 84 ARG A O 1
ATOM 649 N N . ASP A 1 85 ? 4.996 -0.434 -11.740 1.00 87.69 85 ASP A N 1
ATOM 650 C CA . ASP A 1 85 ? 3.566 -0.200 -11.848 1.00 87.69 85 ASP A CA 1
ATOM 651 C C . ASP A 1 85 ? 3.254 1.236 -11.426 1.00 87.69 85 ASP A C 1
ATOM 653 O O . ASP A 1 85 ? 3.840 1.783 -10.492 1.00 87.69 85 ASP A O 1
ATOM 657 N N . HIS A 1 86 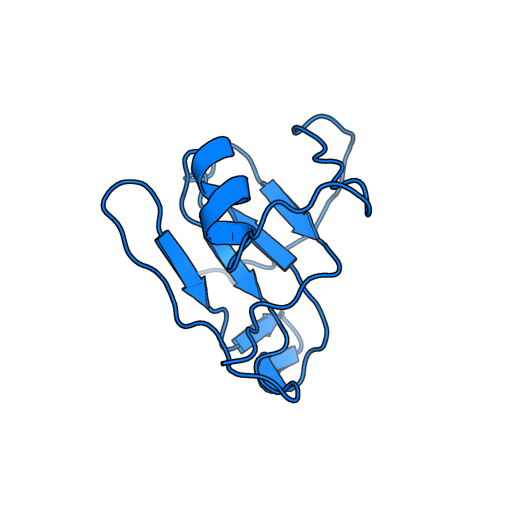? 2.390 1.885 -12.199 1.00 89.31 86 HIS A N 1
ATOM 658 C CA . HIS A 1 86 ? 1.908 3.235 -11.904 1.00 89.31 86 HIS A CA 1
ATOM 659 C C . HIS A 1 86 ? 0.535 3.205 -11.230 1.00 89.31 86 HIS A C 1
ATOM 661 O O . HIS A 1 86 ? -0.030 4.270 -10.939 1.00 89.31 86 HIS A O 1
ATOM 667 N N . SER A 1 87 ? -0.007 2.005 -11.034 1.00 87.56 87 SER A N 1
ATOM 668 C CA . SER A 1 87 ? -1.240 1.773 -10.313 1.00 87.56 87 SER A CA 1
ATOM 669 C C . SER A 1 87 ? -1.118 2.263 -8.870 1.00 87.56 87 SER A C 1
ATOM 671 O O . SER A 1 87 ? -0.039 2.561 -8.348 1.00 87.56 87 SER A O 1
ATOM 673 N N . LYS A 1 88 ? -2.284 2.522 -8.283 1.00 89.94 88 LYS A N 1
ATOM 674 C CA . LYS A 1 88 ? -2.416 3.010 -6.914 1.00 89.94 88 LYS A CA 1
ATOM 675 C C . LYS A 1 88 ? -3.671 2.384 -6.338 1.00 89.94 88 LYS A C 1
ATOM 677 O O . LYS A 1 88 ? -4.794 2.841 -6.594 1.00 89.94 88 LYS A O 1
ATOM 682 N N . TRP A 1 89 ? -3.493 1.305 -5.600 1.00 91.00 89 TRP A N 1
ATOM 683 C CA . TRP A 1 89 ? -4.595 0.601 -4.962 1.00 91.00 89 TRP A CA 1
ATOM 684 C C . TRP A 1 89 ? -4.217 0.113 -3.574 1.00 91.00 89 TRP A C 1
ATOM 686 O O . TRP A 1 89 ? -3.051 0.027 -3.206 1.00 91.00 89 TRP A O 1
ATOM 696 N N . ALA A 1 90 ? -5.228 -0.213 -2.780 1.00 90.75 90 ALA A N 1
ATOM 697 C CA . ALA A 1 90 ? -5.029 -0.811 -1.475 1.00 90.75 90 ALA A CA 1
ATOM 698 C C . ALA A 1 90 ? -6.054 -1.904 -1.210 1.00 90.75 90 ALA A C 1
ATOM 700 O O . ALA A 1 90 ? -7.204 -1.814 -1.643 1.00 90.75 90 ALA A O 1
ATOM 701 N N . VAL A 1 91 ? -5.640 -2.920 -0.464 1.00 91.12 91 VAL A N 1
ATOM 702 C CA . VAL A 1 91 ? -6.512 -3.982 0.042 1.00 91.12 91 VAL A CA 1
ATOM 703 C C . VAL A 1 91 ? -6.519 -3.938 1.560 1.00 91.12 91 VAL A C 1
ATOM 705 O O . VAL A 1 91 ? -5.469 -3.811 2.192 1.00 91.12 91 VAL A O 1
ATOM 708 N N . ALA A 1 92 ? -7.710 -4.019 2.143 1.00 89.44 92 ALA A N 1
ATOM 709 C CA . ALA A 1 92 ? -7.880 -4.052 3.588 1.00 89.44 92 ALA A CA 1
ATOM 710 C C . ALA A 1 92 ? -7.801 -5.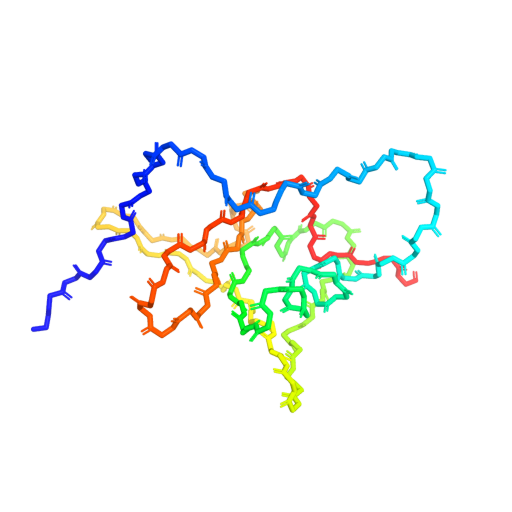490 4.117 1.00 89.44 92 ALA A C 1
ATOM 712 O O . ALA A 1 92 ? -8.414 -6.400 3.550 1.00 89.44 92 ALA A O 1
ATOM 713 N N . ASP A 1 93 ? -7.106 -5.687 5.236 1.00 86.44 93 ASP A N 1
ATOM 714 C CA . ASP A 1 93 ? -7.045 -6.969 5.940 1.00 86.44 93 ASP A CA 1
ATOM 715 C C . ASP A 1 93 ? -8.264 -7.138 6.855 1.00 86.44 93 ASP A C 1
ATOM 717 O O . ASP A 1 93 ? -8.231 -6.929 8.064 1.00 86.44 93 ASP A O 1
ATOM 721 N N . THR A 1 94 ? -9.410 -7.460 6.272 1.00 79.12 94 THR A N 1
ATOM 722 C CA . THR A 1 94 ? -10.667 -7.578 7.027 1.00 79.12 94 THR A CA 1
ATOM 723 C C . THR A 1 94 ? -10.861 -8.946 7.682 1.00 79.12 94 THR A C 1
ATOM 725 O O . THR A 1 94 ? -11.995 -9.299 8.018 1.00 79.12 94 THR A O 1
ATOM 728 N N . GLU A 1 95 ? -9.800 -9.751 7.817 1.00 78.00 95 GLU A N 1
ATOM 729 C CA . GLU A 1 95 ? -9.868 -11.137 8.310 1.00 78.00 95 GLU A CA 1
ATOM 730 C C . GLU A 1 95 ? -10.908 -11.990 7.550 1.00 78.00 95 GLU A C 1
ATOM 732 O O . GLU A 1 95 ? -11.570 -12.863 8.112 1.00 78.00 95 GLU A O 1
ATOM 737 N N . GLY A 1 96 ? -11.115 -11.699 6.262 1.00 69.50 96 GLY A N 1
ATOM 738 C CA . GLY A 1 96 ? -12.077 -12.407 5.413 1.00 69.50 96 GLY A CA 1
ATOM 739 C C . GLY A 1 96 ? -13.549 -12.043 5.642 1.00 69.50 96 GLY A C 1
ATOM 740 O O . GLY A 1 96 ? -14.417 -12.686 5.053 1.00 69.50 96 GLY A O 1
ATOM 741 N N . ARG A 1 97 ? -13.860 -11.024 6.457 1.00 74.50 97 ARG A N 1
ATOM 742 C CA . ARG A 1 97 ? -15.250 -10.595 6.713 1.00 74.50 97 ARG A CA 1
ATOM 743 C C . ARG A 1 97 ? -15.851 -9.837 5.529 1.00 74.50 97 ARG A C 1
ATOM 745 O O . ARG A 1 97 ? -17.000 -10.082 5.176 1.00 74.50 97 ARG A O 1
ATOM 752 N N . THR A 1 98 ? -15.066 -8.955 4.906 1.00 75.31 98 THR A N 1
ATOM 753 C CA . THR A 1 98 ? -15.504 -8.124 3.772 1.00 75.31 98 THR A CA 1
ATOM 754 C C . THR A 1 98 ? -14.330 -7.807 2.855 1.00 75.31 98 THR A C 1
ATOM 756 O O . THR A 1 98 ? -13.361 -7.195 3.286 1.00 75.31 98 THR A O 1
ATOM 759 N N . SER A 1 99 ? -14.394 -8.139 1.569 1.00 79.31 99 SER A N 1
ATOM 760 C CA . SER A 1 99 ? -13.343 -7.727 0.631 1.00 79.31 99 SER A CA 1
ATOM 761 C C . SER A 1 99 ? -13.465 -6.234 0.315 1.00 79.31 99 SER A C 1
ATOM 763 O O . SER A 1 99 ? -14.377 -5.830 -0.403 1.00 79.31 99 SER A O 1
ATOM 765 N N . ILE A 1 100 ? -12.557 -5.414 0.852 1.00 83.62 100 ILE A N 1
ATOM 766 C CA . ILE A 1 100 ? -12.472 -3.983 0.537 1.00 83.62 100 ILE A CA 1
ATOM 767 C C . ILE A 1 100 ? -11.226 -3.748 -0.305 1.00 83.62 100 ILE A C 1
ATOM 769 O O . ILE A 1 100 ? -10.112 -4.067 0.119 1.00 83.62 100 ILE A O 1
ATOM 773 N N . VAL A 1 101 ? -11.437 -3.166 -1.485 1.00 86.94 101 VAL A N 1
ATOM 774 C CA . VAL A 1 101 ? -10.369 -2.680 -2.354 1.00 86.94 101 VAL A CA 1
ATOM 775 C C . VAL A 1 101 ? -10.601 -1.208 -2.643 1.00 86.94 101 VAL A C 1
ATOM 777 O O . VAL A 1 101 ? -11.706 -0.799 -3.000 1.00 86.94 101 VAL A O 1
ATOM 780 N N . CYS A 1 102 ? -9.547 -0.423 -2.487 1.00 83.38 102 CYS A N 1
ATOM 781 C CA . CYS A 1 102 ? -9.520 0.991 -2.805 1.00 83.38 102 CYS A CA 1
ATOM 782 C C . CYS A 1 102 ? -8.668 1.196 -4.054 1.00 83.38 102 CYS A C 1
ATOM 784 O O . CYS A 1 102 ? -7.583 0.635 -4.148 1.00 83.38 102 CYS A O 1
ATOM 786 N N . VAL A 1 103 ? -9.138 2.020 -4.985 1.00 85.81 103 VAL A N 1
ATOM 787 C CA . VAL A 1 103 ? -8.377 2.466 -6.158 1.00 85.81 103 VAL A CA 1
ATOM 788 C C . VAL A 1 103 ? -8.435 3.985 -6.165 1.00 85.81 103 VAL A C 1
ATOM 790 O O . VAL A 1 103 ? -9.503 4.550 -5.922 1.00 85.81 103 VAL A O 1
ATOM 793 N N . GLY A 1 104 ? -7.306 4.645 -6.396 1.00 77.94 104 GLY A N 1
ATOM 794 C CA . GLY A 1 104 ? -7.245 6.103 -6.366 1.00 77.94 104 GLY A CA 1
ATOM 795 C C . GLY A 1 104 ? -6.093 6.670 -7.181 1.00 77.94 104 GLY A C 1
ATOM 796 O O . GLY A 1 104 ? -5.392 5.945 -7.875 1.00 77.94 104 GLY A O 1
ATOM 797 N N . ASP A 1 105 ? -5.893 7.982 -7.069 1.00 77.31 105 ASP A N 1
ATOM 798 C CA . ASP A 1 105 ? -4.924 8.720 -7.892 1.00 77.31 105 ASP A CA 1
ATOM 799 C C . ASP A 1 105 ? -3.676 9.176 -7.115 1.00 77.31 105 ASP A C 1
ATOM 801 O O . ASP A 1 105 ? -2.754 9.751 -7.696 1.00 77.31 105 ASP A O 1
ATOM 805 N N . LEU A 1 106 ? -3.607 8.909 -5.804 1.00 77.81 106 LEU A N 1
ATOM 806 C CA . LEU A 1 106 ? -2.546 9.405 -4.921 1.00 77.81 106 LEU A CA 1
ATOM 807 C C . LEU A 1 106 ? -1.454 8.365 -4.641 1.00 77.81 106 LEU A C 1
ATOM 809 O O . LEU A 1 106 ? -1.724 7.286 -4.114 1.00 77.81 106 LEU A O 1
ATOM 813 N N . ASN A 1 107 ? -0.213 8.725 -4.979 1.00 80.06 107 ASN A N 1
ATOM 814 C CA . ASN A 1 107 ? 0.981 7.969 -4.606 1.00 80.06 107 ASN A CA 1
ATOM 815 C C . ASN A 1 107 ? 1.301 8.138 -3.114 1.00 80.06 107 ASN A C 1
ATOM 817 O O . ASN A 1 107 ? 0.981 9.159 -2.504 1.00 80.06 107 ASN A O 1
ATOM 821 N N . ARG A 1 108 ? 2.040 7.179 -2.559 1.00 84.56 108 ARG A N 1
ATOM 822 C CA . ARG A 1 108 ? 2.672 7.260 -1.236 1.00 84.56 108 ARG A CA 1
ATOM 823 C C . ARG A 1 108 ? 4.034 7.956 -1.293 1.00 84.56 108 ARG A C 1
ATOM 825 O O . ARG A 1 108 ? 5.038 7.381 -0.892 1.00 84.56 108 ARG A O 1
ATOM 832 N N . GLN A 1 109 ? 4.052 9.188 -1.799 1.00 85.50 109 GLN A N 1
ATOM 833 C CA . GLN A 1 109 ? 5.272 9.986 -1.910 1.00 85.50 109 GLN A CA 1
ATOM 834 C C . GLN A 1 109 ? 5.092 11.384 -1.321 1.00 85.50 109 GLN A C 1
ATOM 836 O O . GLN A 1 109 ? 4.059 12.024 -1.529 1.00 85.50 109 GLN A O 1
ATOM 841 N N . VAL A 1 110 ? 6.116 11.871 -0.625 1.00 82.31 110 VAL A N 1
ATOM 842 C CA . VAL A 1 110 ? 6.165 13.207 -0.018 1.00 82.31 110 VAL A CA 1
ATOM 843 C C . VAL A 1 110 ? 7.379 13.977 -0.531 1.00 82.31 110 VAL A C 1
ATOM 845 O O . VAL A 1 110 ? 8.379 13.395 -0.936 1.00 82.31 110 VAL A O 1
ATOM 848 N N . ARG A 1 111 ? 7.291 15.310 -0.560 1.00 72.25 111 ARG A N 1
ATOM 849 C CA . ARG A 1 111 ? 8.456 16.166 -0.819 1.00 72.25 111 ARG A CA 1
ATOM 850 C C . ARG A 1 111 ? 8.978 16.678 0.513 1.00 72.25 111 ARG A C 1
ATOM 852 O O . ARG A 1 111 ? 8.229 17.374 1.202 1.00 72.25 111 ARG A O 1
ATOM 859 N N . THR A 1 112 ? 10.207 16.304 0.855 1.00 59.38 112 THR A N 1
ATOM 860 C CA . THR A 1 112 ? 10.948 16.900 1.971 1.00 59.38 112 THR A CA 1
ATOM 861 C C . THR A 1 112 ? 11.569 18.245 1.604 1.00 59.38 112 THR A C 1
ATOM 863 O O . THR A 1 112 ? 11.754 18.526 0.395 1.00 59.38 112 THR A O 1
#

Secondary structure (DSSP, 8-state):
-----------S--S------TT-----S-HIIIIIHHHHTS-EEEE--TTSSSEEPPPEE-SS-EEEE--EEEETTEEEEGGG----EEEE--TTS---EEE-S--SEE--

pLDDT: mean 75.23, std 20.19, range [28.28, 93.75]

InterPro domains:
  IPR004947 Deoxyribonuclease II [PF03265] (29-110)
  IPR004947 Deoxyribonuclease II [PTHR10858] (29-109)

Organism: Teladorsagia circumcincta (NCBI:txid45464)